Protein AF-A0A2M8DVD0-F1 (afdb_monomer)

Structure (mmCIF, N/CA/C/O backbone):
data_AF-A0A2M8DVD0-F1
#
_entry.id   AF-A0A2M8DVD0-F1
#
loop_
_atom_site.group_PDB
_atom_site.id
_atom_site.type_symbol
_atom_site.label_atom_id
_atom_site.label_alt_id
_atom_site.label_comp_id
_atom_site.label_asym_id
_atom_site.label_entity_id
_atom_site.label_seq_id
_atom_site.pdbx_PDB_ins_code
_atom_site.Cartn_x
_atom_site.Cartn_y
_atom_site.Cartn_z
_atom_site.occupancy
_atom_site.B_iso_or_equiv
_atom_site.auth_seq_id
_atom_site.auth_comp_id
_atom_site.auth_asym_id
_atom_site.auth_atom_id
_atom_site.pdbx_PDB_model_num
ATOM 1 N N . MET A 1 1 ? -26.971 8.728 3.034 1.00 60.59 1 MET A N 1
ATOM 2 C CA . MET A 1 1 ? -26.346 7.972 1.927 1.00 60.59 1 MET A CA 1
ATOM 3 C C . MET A 1 1 ? -25.288 7.037 2.491 1.00 60.59 1 MET A C 1
ATOM 5 O O . MET A 1 1 ? -24.376 7.524 3.141 1.00 60.59 1 MET A O 1
ATOM 9 N N . SER A 1 2 ? -25.405 5.723 2.287 1.00 67.56 2 SER A N 1
ATOM 10 C CA . SER A 1 2 ? -24.333 4.789 2.656 1.00 67.56 2 SER A CA 1
ATOM 11 C C . SER A 1 2 ? -23.321 4.734 1.511 1.00 67.56 2 SER A C 1
ATOM 13 O O . SER A 1 2 ? -23.655 4.296 0.409 1.00 67.56 2 SER A O 1
ATOM 15 N N . LEU A 1 3 ? -22.112 5.246 1.744 1.00 76.62 3 LEU A N 1
ATOM 16 C CA . LEU A 1 3 ? -20.999 5.093 0.812 1.00 76.62 3 LEU A CA 1
ATOM 17 C C . LEU A 1 3 ? -20.550 3.632 0.862 1.00 76.62 3 LEU A C 1
ATOM 19 O O . LEU A 1 3 ? -20.154 3.134 1.916 1.00 76.62 3 LEU A O 1
ATOM 23 N N . LYS A 1 4 ? -20.623 2.936 -0.275 1.00 77.56 4 LYS A N 1
ATOM 24 C CA . LYS A 1 4 ? -20.025 1.604 -0.385 1.00 77.56 4 LYS A CA 1
ATOM 25 C C . LYS A 1 4 ? -18.510 1.736 -0.189 1.00 77.56 4 LYS A C 1
ATOM 27 O O . LYS A 1 4 ? -17.918 2.643 -0.774 1.00 77.56 4 LYS A O 1
ATOM 32 N N . PRO A 1 5 ? -17.871 0.847 0.586 1.00 77.94 5 PRO A N 1
ATOM 33 C CA . PRO A 1 5 ? -16.423 0.859 0.715 1.00 77.94 5 PRO A CA 1
ATOM 34 C C . PRO A 1 5 ? -15.783 0.585 -0.652 1.00 77.94 5 PRO A C 1
ATOM 36 O O . PRO A 1 5 ? -16.036 -0.452 -1.271 1.00 77.94 5 PRO A O 1
ATOM 39 N N . THR A 1 6 ? -14.965 1.521 -1.132 1.00 84.62 6 THR A N 1
ATOM 40 C CA . THR A 1 6 ? -14.198 1.362 -2.371 1.00 84.62 6 THR A CA 1
ATOM 41 C C . THR A 1 6 ? -13.057 0.382 -2.128 1.00 84.62 6 THR A C 1
ATOM 43 O O . THR A 1 6 ? -12.161 0.653 -1.331 1.00 84.62 6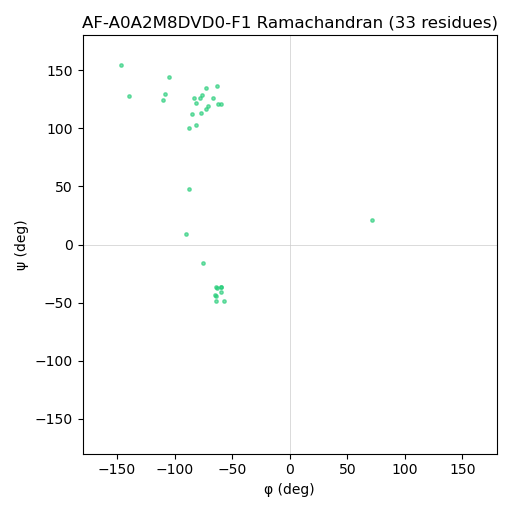 THR A O 1
ATOM 46 N N . ARG A 1 7 ? -13.074 -0.762 -2.819 1.00 89.56 7 ARG A N 1
ATOM 47 C CA . ARG A 1 7 ? -11.944 -1.701 -2.825 1.00 89.56 7 ARG A CA 1
ATOM 48 C C . ARG A 1 7 ? -10.913 -1.241 -3.849 1.00 89.56 7 ARG A C 1
ATOM 50 O O . ARG A 1 7 ? -11.255 -1.029 -5.010 1.00 89.56 7 ARG A O 1
ATOM 57 N N . ILE A 1 8 ? -9.665 -1.090 -3.418 1.00 92.94 8 ILE A N 1
ATOM 58 C CA . ILE A 1 8 ? -8.544 -0.669 -4.264 1.00 92.94 8 ILE A CA 1
ATOM 59 C C . ILE A 1 8 ? -7.628 -1.871 -4.494 1.00 92.94 8 ILE A C 1
ATOM 61 O O . ILE A 1 8 ? -7.200 -2.520 -3.541 1.00 92.94 8 ILE A O 1
ATOM 65 N N . TYR A 1 9 ? -7.299 -2.137 -5.758 1.00 94.94 9 TYR A N 1
ATOM 66 C CA . TYR A 1 9 ? -6.371 -3.195 -6.158 1.00 94.94 9 TYR A CA 1
ATOM 67 C C . TYR A 1 9 ? -5.069 -2.593 -6.687 1.00 94.94 9 TYR A C 1
ATOM 69 O O . TYR A 1 9 ? -5.072 -1.805 -7.633 1.00 94.94 9 TYR A O 1
ATOM 77 N N . LEU A 1 10 ? -3.936 -2.985 -6.105 1.00 94.88 10 LEU A N 1
ATOM 78 C CA . LEU A 1 10 ? -2.614 -2.603 -6.583 1.00 94.88 10 LEU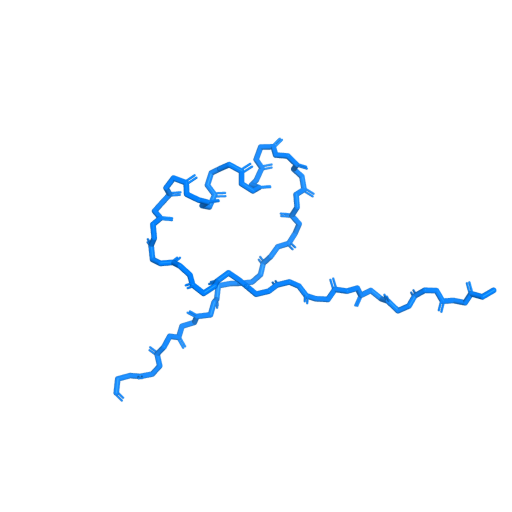 A CA 1
ATOM 79 C C . LEU A 1 10 ? -2.134 -3.595 -7.650 1.00 94.88 10 LEU A C 1
ATOM 81 O O . LEU A 1 10 ? -1.601 -4.658 -7.335 1.00 94.88 10 LEU A O 1
ATOM 85 N N . ALA A 1 11 ? -2.261 -3.205 -8.918 1.00 94.50 11 ALA A N 1
ATOM 86 C CA . ALA A 1 11 ? -1.747 -3.932 -10.083 1.00 94.50 11 ALA A CA 1
ATOM 87 C C . ALA A 1 11 ? -0.292 -3.538 -10.414 1.00 94.50 11 ALA A C 1
ATOM 89 O O . ALA A 1 11 ? 0.049 -3.191 -11.542 1.00 94.50 11 ALA A O 1
ATOM 90 N N . SER A 1 12 ? 0.579 -3.519 -9.403 1.00 92.62 12 SER A N 1
ATOM 91 C CA . SER A 1 12 ? 1.989 -3.150 -9.559 1.00 92.62 12 SER A CA 1
ATOM 92 C C . SER A 1 12 ? 2.882 -4.060 -8.726 1.00 92.62 12 SER A C 1
ATOM 94 O O . SER A 1 12 ? 2.733 -4.146 -7.509 1.00 92.62 12 SER A O 1
ATOM 96 N N . GLN A 1 13 ? 3.898 -4.640 -9.363 1.00 90.69 13 GLN A N 1
ATOM 97 C CA . GLN A 1 13 ? 4.907 -5.461 -8.688 1.00 90.69 13 GLN A CA 1
ATOM 98 C C . GLN A 1 13 ? 5.930 -4.628 -7.884 1.00 90.69 13 GLN A C 1
ATOM 100 O O . GLN A 1 13 ? 6.596 -5.166 -6.999 1.00 90.69 13 GLN A O 1
ATOM 105 N N . SER A 1 14 ? 6.018 -3.309 -8.117 1.00 95.38 14 SER A N 1
ATOM 106 C CA . SER A 1 14 ? 6.970 -2.410 -7.438 1.00 95.38 14 SER A CA 1
ATOM 107 C C . SER A 1 14 ? 6.791 -2.389 -5.906 1.00 95.38 14 SER A C 1
ATOM 109 O O . SER A 1 14 ? 5.725 -1.976 -5.434 1.00 95.38 14 SER A O 1
ATOM 111 N N . PRO A 1 15 ? 7.827 -2.748 -5.119 1.00 95.00 15 PRO A N 1
ATOM 112 C CA . PRO A 1 15 ? 7.806 -2.645 -3.657 1.00 95.00 15 PRO A CA 1
ATOM 113 C C . PRO A 1 15 ? 7.575 -1.226 -3.145 1.00 95.00 15 PRO A C 1
ATOM 115 O O . PRO A 1 15 ? 6.745 -1.020 -2.264 1.00 95.00 15 PRO A O 1
ATOM 118 N N . ARG A 1 16 ? 8.208 -0.239 -3.786 1.00 97.19 16 ARG A N 1
ATOM 119 C CA . ARG A 1 16 ? 8.102 1.177 -3.406 1.00 97.19 16 ARG A CA 1
ATOM 120 C C . ARG A 1 16 ? 6.665 1.697 -3.469 1.00 97.19 16 ARG A C 1
ATOM 122 O O . ARG A 1 16 ? 6.245 2.459 -2.610 1.00 97.19 16 ARG A O 1
ATOM 129 N N . ARG A 1 17 ? 5.865 1.249 -4.449 1.00 96.44 17 ARG A N 1
ATOM 130 C CA . ARG A 1 17 ? 4.435 1.613 -4.523 1.00 96.44 17 ARG A CA 1
ATOM 131 C C . ARG A 1 17 ? 3.636 1.071 -3.338 1.00 96.44 17 ARG A C 1
ATOM 133 O O . ARG A 1 17 ? 2.748 1.764 -2.859 1.00 96.44 17 ARG A O 1
ATOM 140 N N . ARG A 1 18 ? 3.955 -0.134 -2.849 1.00 96.06 18 ARG A N 1
ATOM 141 C CA . ARG A 1 18 ? 3.305 -0.700 -1.654 1.00 96.06 18 ARG A CA 1
ATOM 142 C C . ARG A 1 18 ? 3.617 0.126 -0.413 1.00 96.06 18 ARG A C 1
ATOM 144 O O . ARG A 1 18 ? 2.718 0.384 0.377 1.00 96.06 18 ARG A O 1
ATOM 151 N N . GLU A 1 19 ? 4.873 0.525 -0.250 1.00 97.69 19 GLU A N 1
ATOM 152 C CA . GLU A 1 19 ? 5.322 1.340 0.883 1.00 97.69 19 GLU A CA 1
ATOM 153 C C . GLU A 1 19 ? 4.661 2.715 0.875 1.00 97.69 19 GLU A C 1
ATOM 155 O O . GLU A 1 19 ? 4.063 3.094 1.877 1.00 97.69 19 GLU A O 1
ATOM 160 N N . LEU A 1 20 ? 4.668 3.403 -0.272 1.00 97.38 20 LEU A N 1
ATOM 161 C CA . LEU A 1 20 ? 4.028 4.712 -0.417 1.00 97.38 20 LEU A CA 1
ATOM 162 C C . LEU A 1 20 ? 2.539 4.660 -0.062 1.00 97.38 20 LEU A C 1
ATOM 164 O O . LEU A 1 20 ? 2.082 5.471 0.736 1.00 97.38 20 LEU A O 1
ATOM 168 N N . LEU A 1 21 ? 1.787 3.689 -0.598 1.00 96.25 21 LEU A N 1
ATOM 169 C CA . LEU A 1 21 ? 0.355 3.549 -0.301 1.00 96.25 21 LEU A CA 1
ATOM 170 C C . LEU A 1 21 ? 0.088 3.254 1.181 1.00 96.25 21 LEU A C 1
ATOM 172 O O . LEU A 1 21 ? -0.858 3.802 1.745 1.00 96.25 21 LEU A O 1
ATOM 176 N N . LYS A 1 22 ? 0.941 2.444 1.825 1.00 95.94 22 LYS A N 1
ATOM 177 C CA . LYS A 1 22 ? 0.874 2.211 3.275 1.00 95.94 22 LYS A CA 1
A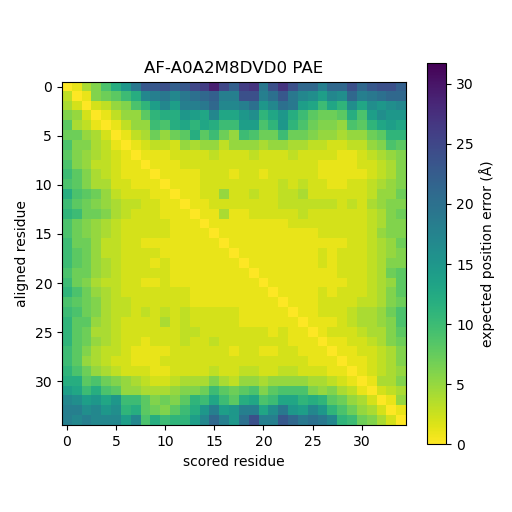TOM 178 C C . LYS A 1 22 ? 1.145 3.488 4.070 1.00 95.94 22 LYS A C 1
ATOM 180 O O . LYS A 1 22 ? 0.415 3.762 5.015 1.00 95.94 22 LYS A O 1
ATOM 185 N N . GLN A 1 23 ? 2.159 4.267 3.688 1.00 97.81 23 GLN A N 1
ATOM 186 C CA . GLN A 1 23 ? 2.522 5.517 4.368 1.00 97.81 23 GLN A CA 1
ATOM 187 C C . GLN A 1 23 ? 1.379 6.538 4.361 1.00 97.81 23 GLN A C 1
ATOM 189 O O . GLN A 1 23 ? 1.182 7.229 5.354 1.00 97.81 23 GLN A O 1
ATOM 194 N N . ILE A 1 24 ? 0.604 6.605 3.275 1.00 96.69 24 ILE A N 1
ATOM 195 C CA . ILE A 1 24 ? -0.550 7.513 3.163 1.00 96.69 24 ILE A CA 1
ATOM 196 C C . ILE A 1 24 ? -1.875 6.894 3.646 1.00 96.69 24 ILE A C 1
ATOM 198 O O . ILE A 1 24 ? -2.934 7.480 3.439 1.00 96.69 24 ILE A O 1
ATOM 202 N N . 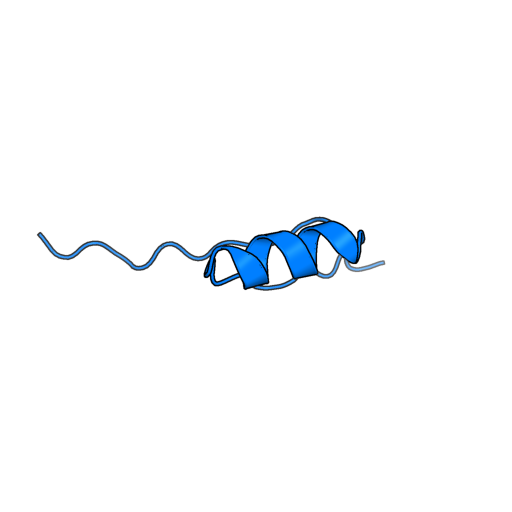GLY A 1 25 ? -1.840 5.712 4.273 1.00 95.25 25 GLY A N 1
ATOM 203 C CA . GLY A 1 25 ? -3.018 5.084 4.881 1.00 95.25 25 GLY A CA 1
ATOM 204 C C . GLY A 1 25 ? -4.053 4.541 3.889 1.00 95.25 25 GLY A C 1
ATOM 205 O O . GLY A 1 25 ? -5.212 4.351 4.256 1.00 95.25 25 GLY A O 1
ATOM 206 N N . ILE A 1 26 ? -3.669 4.283 2.636 1.00 94.19 26 ILE A N 1
ATOM 207 C CA . ILE A 1 26 ? -4.569 3.679 1.650 1.00 94.19 26 ILE A CA 1
ATOM 208 C C . ILE A 1 26 ? -4.598 2.164 1.853 1.00 94.19 26 ILE A C 1
ATOM 210 O O . ILE A 1 26 ? -3.577 1.486 1.738 1.00 94.19 26 ILE A O 1
ATOM 214 N N . ASN A 1 27 ? -5.790 1.623 2.103 1.00 93.94 27 ASN A N 1
ATOM 215 C CA . ASN A 1 27 ? -6.021 0.181 2.107 1.00 93.94 27 ASN A CA 1
ATOM 216 C C . ASN A 1 2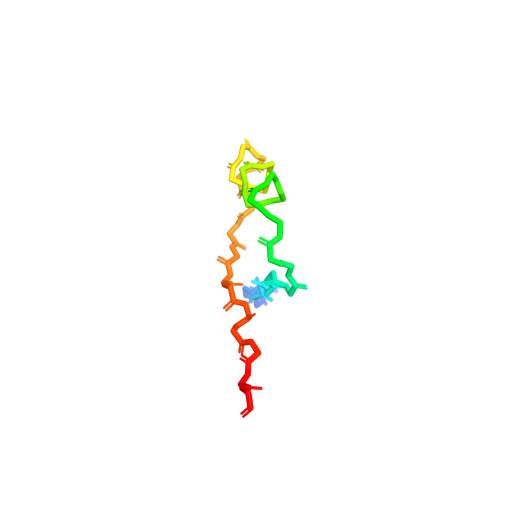7 ? -6.087 -0.336 0.668 1.00 93.94 27 ASN A C 1
ATOM 218 O O . ASN A 1 27 ? -6.849 0.186 -0.147 1.00 93.94 27 ASN A O 1
ATOM 222 N N . PHE A 1 28 ? -5.307 -1.371 0.359 1.00 94.31 28 PHE A N 1
ATOM 223 C CA . PHE A 1 28 ? -5.297 -1.997 -0.959 1.00 94.31 28 PHE A CA 1
ATOM 224 C C . PHE A 1 28 ? -5.040 -3.501 -0.871 1.00 94.31 28 PHE A C 1
ATOM 226 O O . PHE A 1 28 ? -4.367 -3.986 0.040 1.00 94.31 28 PHE A O 1
ATOM 233 N N .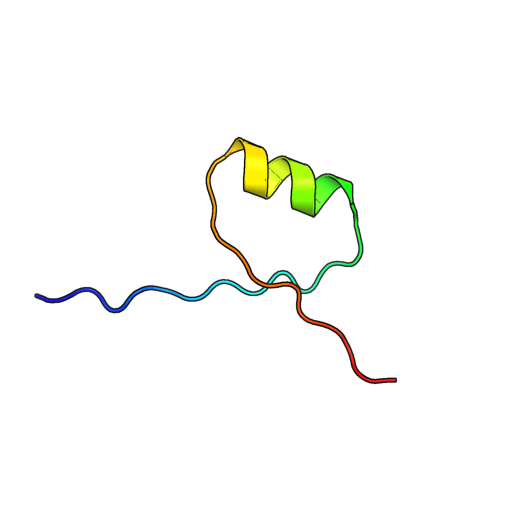 GLU A 1 29 ? -5.522 -4.223 -1.875 1.00 94.44 29 GLU A N 1
ATOM 234 C CA . GLU A 1 29 ? -5.220 -5.635 -2.107 1.00 94.44 29 GLU A CA 1
ATOM 235 C C . GLU A 1 29 ? -4.234 -5.767 -3.275 1.00 94.44 29 GLU A C 1
ATOM 237 O O . GLU A 1 29 ? -4.283 -4.994 -4.232 1.00 94.44 29 GLU A O 1
ATOM 242 N N . LEU A 1 30 ? -3.311 -6.729 -3.222 1.00 92.38 30 LEU A N 1
ATOM 243 C CA . LEU A 1 30 ? -2.407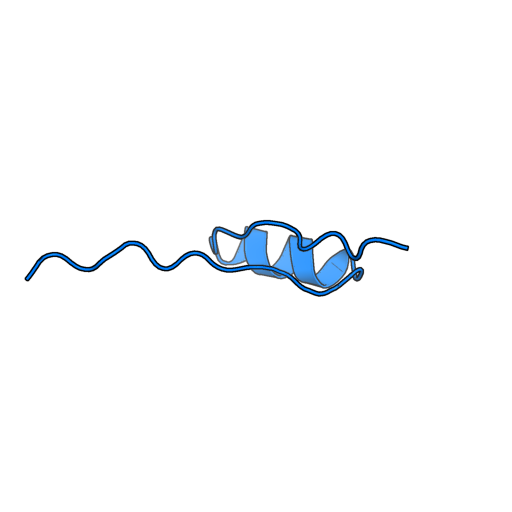 -6.986 -4.346 1.00 92.38 30 LEU A CA 1
ATOM 244 C C . LEU A 1 30 ? -3.130 -7.776 -5.432 1.00 92.38 30 LEU A C 1
ATOM 246 O O . LEU A 1 30 ? -3.647 -8.861 -5.171 1.00 92.38 30 LEU A O 1
ATOM 250 N N . LEU A 1 31 ? -3.111 -7.262 -6.663 1.00 91.75 31 LEU A N 1
ATOM 251 C CA . LEU A 1 31 ? -3.586 -8.020 -7.812 1.00 91.75 31 LEU A CA 1
ATOM 252 C C . 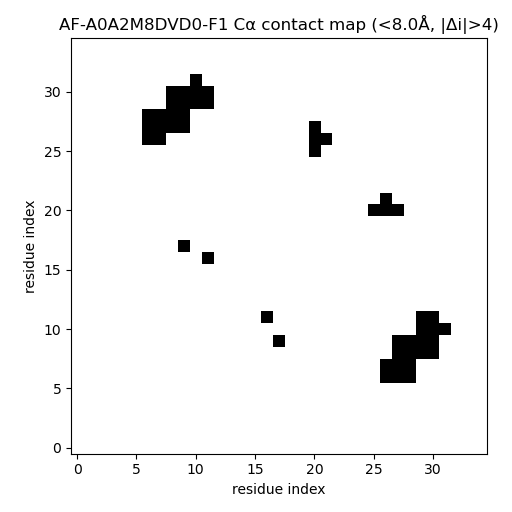LEU A 1 31 ? -2.467 -8.963 -8.270 1.00 91.75 31 LEU A C 1
ATOM 254 O O . LEU A 1 31 ? -1.494 -8.537 -8.894 1.00 91.75 31 LEU A O 1
ATOM 258 N N . LEU A 1 32 ? -2.590 -10.245 -7.933 1.00 82.81 32 LEU A N 1
ATOM 259 C CA . LEU A 1 32 ? -1.710 -11.283 -8.462 1.00 82.81 32 LEU A CA 1
ATOM 260 C C . LEU A 1 32 ? -2.148 -11.600 -9.896 1.00 82.81 32 LEU A C 1
ATOM 262 O O . LEU A 1 32 ? -3.249 -12.105 -10.116 1.00 82.81 32 LEU A O 1
ATOM 266 N N . LEU A 1 33 ? -1.299 -11.284 -10.874 1.00 75.69 33 LEU A N 1
ATOM 267 C CA . LEU A 1 33 ? -1.481 -11.773 -12.240 1.00 75.69 33 LEU A CA 1
ATOM 268 C C . LEU A 1 33 ? -1.284 -13.293 -12.221 1.00 75.69 33 LEU A C 1
ATOM 270 O O . LEU A 1 33 ? -0.274 -13.779 -11.711 1.00 75.69 33 LEU A O 1
ATOM 274 N N . ARG A 1 34 ? -2.264 -14.039 -12.737 1.00 75.56 34 ARG A N 1
ATOM 275 C CA . ARG A 1 34 ? -2.094 -15.470 -13.010 1.00 75.56 34 ARG A CA 1
ATOM 276 C C . ARG A 1 34 ? -1.177 -15.600 -14.231 1.00 75.56 34 ARG A C 1
ATOM 278 O O . ARG A 1 34 ? -1.347 -14.828 -15.174 1.00 75.56 34 ARG A O 1
ATOM 285 N N . ALA A 1 35 ? -0.200 -16.501 -14.148 1.00 66.31 35 ALA A N 1
ATOM 286 C CA . ALA A 1 35 ? 0.667 -16.870 -15.266 1.00 66.31 35 ALA A CA 1
ATOM 287 C C . ALA A 1 35 ? -0.087 -17.746 -16.272 1.00 66.31 35 ALA A C 1
ATOM 289 O O . ALA A 1 35 ? -1.008 -18.471 -15.826 1.00 66.31 35 ALA A O 1
#

pLDDT: mean 88.96, std 10.05, range [60.59, 97.81]

Radius of gyration: 11.88 Å; Cα contacts (8 Å, |Δi|>4): 25; chains: 1; bounding box: 34×25×20 Å

Nearest PDB structures (foldseek):
  4yp6-assembly1_A  TM=5.179E-01  e=2.415E+00  Methanothermobacter thermautotrophicus str. Delta H
  4yp7-assembly1_C-2  TM=5.148E-01  e=4.062E+00  Methanothermobacter thermautotrophicus str. Delta H
  1m8k-assembly1_A  TM=5.059E-01  e=3.772E+00  Methanothermobacter thermautotrophicus
  5kwo-assembly1_A  TM=5.414E-01  e=5.077E+00  synthetic construct

Solvent-accessible surface area (backbone atoms only — not comparable to full-atom values): 2460 Å² total; per-residue (Å²): 135,87,76,75,84,81,84,41,70,42,82,61,90,55,66,66,60,55,51,53,38,54,74,73,68,54,75,66,44,78,54,77,80,80,131

Mean predicted aligned error: 5.38 Å

F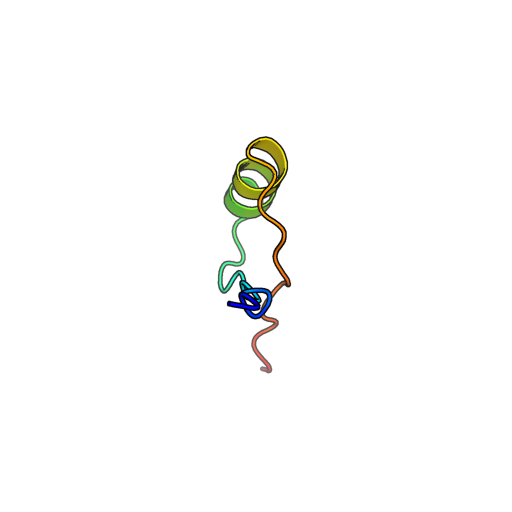oldseek 3Di:
DDDDDDAAEDADPDPVVVVVCVVVPHDYHYDDDDD

Sequence (35 aa):
MSLKPTRIYLASQSPRRRELLKQIGINFELLLLRA

Secondary structure (DSSP, 8-state):
--PPPPP-EE----HHHHHHHHHTT---EE-----